Protein AF-A0A2H8TQP6-F1 (afdb_monomer_lite)

Foldseek 3Di:
DPDDPPPPCPPPPPPVDDPPPPDPPDPVNVVVVVVVVVVVVVVVVVVVVVVVVVVVVVVVVVVVVVVVVVVVVVVVVVVVVVVVVVVLCVVVLVLLLVLQVPFDDDPVDDGDDSVCSVVVVVVLVVCVVVDPPDPDPCVRVVSSVVSVVPDDSVVD

Sequence (156 aa):
LKKDQELIKVKPSNDNNTVLEIPIFSDEFLNFNKGRDTELRYLRKKVTDQEQEVSVLDKHIENMHNGIDKLMANTENFKAGCSKYEQYLIKLRPLLLDALADISFPENIEPPTNETIDTFMINLATLLTNGTDTGTDLSWIENVKKAISKLDFSQC

pLDDT: mean 84.35, std 17.22, range [39.19, 98.62]

Secondary structure (DSSP, 8-state):
---------------TT------TTSHHHHHHHHHHHHHHHHHHHHHHHHHHHHHHHHHHHHHHHHHHHHHHHHHHHHHHHHHHHHHHHHHHHHHHHHHHHT----TTSPPP-TTTHHHHHHHHHHHHHS---S----HHHHHHHHHHTT--GGG-

Radius of gyration: 40.88 Å; chains: 1; bounding box: 82×36×96 Å

InterPro domains:
  IPR051965 Chromatin Regulation and Neuronal Gene Expression [PTHR46040] (12-130)

Organism: NCBI:txid742174

Structure (mmCIF, N/CA/C/O backbone):
data_AF-A0A2H8TQP6-F1
#
_entry.id   AF-A0A2H8TQP6-F1
#
loop_
_atom_site.group_PDB
_atom_site.id
_atom_site.type_symbol
_atom_site.label_atom_id
_atom_site.label_alt_id
_atom_site.label_comp_id
_atom_site.label_asym_id
_atom_site.label_entity_id
_atom_site.label_seq_id
_atom_site.pdbx_PDB_ins_code
_atom_site.Cartn_x
_atom_site.Cartn_y
_atom_site.Cartn_z
_atom_site.occupancy
_atom_site.B_iso_or_equiv
_atom_site.auth_seq_id
_atom_site.auth_comp_id
_atom_site.auth_asym_id
_atom_site.auth_atom_id
_atom_site.pdbx_PDB_model_num
ATOM 1 N N . LEU A 1 1 ? 1.398 7.421 33.428 1.00 39.84 1 LEU A N 1
ATOM 2 C CA . LEU A 1 1 ? 1.021 7.178 34.838 1.00 39.84 1 LEU A CA 1
ATOM 3 C C . LEU A 1 1 ? -0.500 7.250 34.964 1.00 39.84 1 LEU A C 1
ATOM 5 O O . LEU A 1 1 ? -1.036 8.341 35.118 1.00 39.84 1 LEU A O 1
ATOM 9 N N . LYS A 1 2 ? -1.208 6.124 34.824 1.00 40.38 2 LYS A N 1
ATOM 10 C CA . LYS A 1 2 ? -2.622 6.041 35.218 1.00 40.38 2 LYS A CA 1
ATOM 11 C C . LYS A 1 2 ? -2.633 5.551 36.660 1.00 40.38 2 LYS A C 1
ATOM 13 O O . LYS A 1 2 ? -2.034 4.531 36.961 1.00 40.38 2 LYS A O 1
ATOM 18 N N . LYS A 1 3 ? -3.185 6.387 37.530 1.00 39.19 3 LYS A N 1
ATOM 19 C CA . LYS A 1 3 ? -3.216 6.224 38.979 1.00 39.19 3 LYS A CA 1
ATOM 20 C C . LYS A 1 3 ? -4.129 5.042 39.289 1.00 39.19 3 LYS A C 1
ATOM 22 O O . LYS A 1 3 ? -5.311 5.102 38.954 1.00 39.19 3 LYS A O 1
ATOM 27 N N . ASP A 1 4 ? -3.564 4.002 39.887 1.00 46.94 4 ASP A N 1
ATOM 28 C CA . ASP A 1 4 ? -4.298 2.878 40.449 1.00 46.94 4 ASP A CA 1
ATOM 29 C C . ASP A 1 4 ? -5.320 3.419 41.452 1.00 46.94 4 ASP A C 1
ATOM 31 O O . ASP A 1 4 ? -4.994 3.819 42.569 1.00 46.94 4 ASP A O 1
ATOM 35 N N . GLN A 1 5 ? -6.580 3.505 41.026 1.00 50.72 5 GLN A N 1
ATOM 36 C CA . GLN A 1 5 ? -7.689 3.552 41.961 1.00 50.72 5 GLN A CA 1
ATOM 37 C C . GLN A 1 5 ? -7.872 2.123 42.458 1.00 50.72 5 GLN A C 1
ATOM 39 O O . GLN A 1 5 ? -8.662 1.354 41.910 1.00 50.72 5 GLN A O 1
ATOM 44 N N . GLU A 1 6 ? -7.121 1.776 43.504 1.00 46.22 6 GLU A N 1
ATOM 45 C CA . GLU A 1 6 ? -7.534 0.754 44.459 1.00 46.22 6 GLU A CA 1
ATOM 46 C C . GLU A 1 6 ? -8.893 1.181 45.029 1.00 46.22 6 GLU A C 1
ATOM 48 O O . GLU A 1 6 ? -9.013 1.852 46.054 1.00 46.22 6 GLU A O 1
ATOM 53 N N . LEU A 1 7 ? -9.955 0.838 44.303 1.00 48.47 7 LEU A N 1
ATOM 54 C CA . LEU A 1 7 ? -11.299 0.813 44.838 1.00 48.47 7 LEU A CA 1
ATOM 55 C C . LEU A 1 7 ? -11.281 -0.263 45.907 1.00 48.47 7 LEU A C 1
ATOM 57 O O . LEU A 1 7 ? -11.238 -1.452 45.591 1.00 48.47 7 LEU A O 1
ATOM 61 N N . ILE A 1 8 ? -11.260 0.205 47.157 1.00 46.56 8 ILE A N 1
ATOM 62 C CA . ILE A 1 8 ? -11.510 -0.552 48.377 1.00 46.56 8 ILE A CA 1
ATOM 63 C C . ILE A 1 8 ? -12.502 -1.648 48.022 1.00 46.56 8 ILE A C 1
ATOM 65 O O . ILE A 1 8 ? -13.689 -1.399 47.797 1.00 46.56 8 ILE A O 1
ATOM 69 N N . LYS A 1 9 ? -11.977 -2.867 47.911 1.00 48.59 9 LYS A N 1
ATOM 70 C CA . LYS A 1 9 ? -12.767 -4.074 47.765 1.00 48.59 9 LYS A CA 1
ATOM 71 C C . LYS A 1 9 ? -13.439 -4.247 49.117 1.00 48.59 9 LYS A C 1
ATOM 73 O O . LYS A 1 9 ? -12.963 -5.003 49.959 1.00 48.59 9 LYS A O 1
ATOM 78 N N . VAL A 1 10 ? -14.520 -3.500 49.347 1.00 44.25 10 VAL A N 1
ATOM 79 C CA . VAL A 1 10 ? -15.524 -3.893 50.325 1.00 44.25 10 VAL A CA 1
ATOM 80 C C . VAL A 1 10 ? -16.035 -5.205 49.769 1.00 44.25 10 VAL A C 1
ATOM 82 O O . VAL A 1 10 ? -16.854 -5.248 48.856 1.00 44.25 10 VAL A O 1
ATOM 85 N N . LYS A 1 11 ? -15.392 -6.283 50.218 1.00 39.53 11 LYS A N 1
ATOM 86 C CA . LYS A 1 11 ? -15.840 -7.645 50.014 1.00 39.53 11 LYS A CA 1
ATOM 87 C C . LYS A 1 11 ? -17.308 -7.617 50.441 1.00 39.53 11 LYS A C 1
ATOM 89 O O . LYS A 1 11 ? -17.538 -7.328 51.617 1.00 39.53 11 LYS A O 1
ATOM 94 N N . PRO A 1 12 ? -18.284 -7.827 49.540 1.00 43.47 12 PRO A N 1
ATOM 95 C CA . PRO A 1 12 ? -19.632 -8.075 50.015 1.00 43.47 12 PRO A CA 1
ATOM 96 C C . PRO A 1 12 ? -19.477 -9.285 50.931 1.00 43.47 12 PRO A C 1
ATOM 98 O O . PRO A 1 12 ? -18.831 -10.267 50.530 1.00 43.47 12 PRO A O 1
ATOM 101 N N . SER A 1 13 ? -19.886 -9.163 52.200 1.00 44.69 13 SER A N 1
ATOM 102 C CA . SER A 1 13 ? -19.847 -10.322 53.082 1.00 44.69 13 SER A CA 1
ATOM 103 C C . SER A 1 13 ? -20.598 -11.413 52.333 1.00 44.69 13 SER A C 1
ATOM 105 O O . SER A 1 13 ? -21.690 -11.215 51.800 1.00 44.69 13 SER A O 1
ATOM 107 N N . ASN A 1 14 ? -19.896 -12.517 52.121 1.00 46.50 14 ASN A N 1
ATOM 108 C CA . ASN A 1 14 ? -20.423 -13.659 51.414 1.00 46.50 14 ASN A CA 1
ATOM 109 C C . ASN A 1 14 ? -21.347 -14.389 52.386 1.00 46.50 14 ASN A C 1
ATOM 111 O O . ASN A 1 14 ? -21.028 -15.492 52.810 1.00 46.50 14 ASN A O 1
ATOM 115 N N . ASP A 1 15 ? -22.461 -13.757 52.743 1.00 48.12 15 ASP A N 1
ATO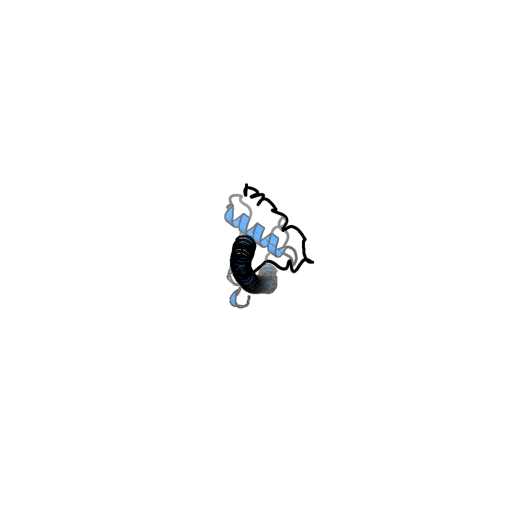M 116 C CA . ASP A 1 15 ? -23.565 -14.383 53.460 1.00 48.12 15 ASP A CA 1
ATOM 117 C C . ASP A 1 15 ? -24.661 -14.702 52.441 1.00 48.12 15 ASP A C 1
ATOM 119 O O . ASP A 1 15 ? -25.819 -14.315 52.550 1.00 48.12 15 ASP A O 1
ATOM 123 N N . ASN A 1 16 ? -24.271 -15.439 51.400 1.00 50.47 16 ASN A N 1
ATOM 124 C CA . ASN A 1 16 ? -25.158 -15.996 50.381 1.00 50.47 16 ASN A CA 1
ATOM 125 C C . ASN A 1 16 ? -26.032 -17.144 50.926 1.00 50.47 16 ASN A C 1
ATOM 127 O O . ASN A 1 16 ? -26.301 -18.097 50.203 1.00 50.47 16 ASN A O 1
ATOM 131 N N . ASN A 1 17 ? -26.456 -17.111 52.195 1.00 46.25 17 ASN A N 1
ATOM 132 C CA . ASN A 1 17 ? -27.318 -18.172 52.719 1.00 46.25 17 ASN A CA 1
ATOM 133 C C . ASN A 1 17 ? -28.221 -17.816 53.897 1.00 46.25 17 ASN A C 1
ATOM 135 O O . ASN A 1 17 ? -28.788 -18.712 54.519 1.00 46.25 17 ASN A O 1
ATOM 139 N N . THR A 1 18 ? -28.425 -16.539 54.189 1.00 51.19 18 THR A N 1
ATOM 140 C CA . THR A 1 18 ? -29.473 -16.155 55.123 1.00 51.19 18 THR A CA 1
ATOM 141 C C . THR A 1 18 ? -30.415 -15.199 54.413 1.00 51.19 18 THR A C 1
ATOM 143 O O . THR A 1 18 ? -30.250 -13.983 54.385 1.00 51.19 18 THR A O 1
ATOM 146 N N . VAL A 1 19 ? -31.487 -15.776 53.868 1.00 55.31 19 VAL A N 1
ATOM 147 C CA . VAL A 1 19 ? -32.802 -15.147 53.998 1.00 55.31 19 VAL A CA 1
ATOM 148 C C . VAL A 1 19 ? -33.019 -14.996 55.506 1.00 55.31 19 VAL A C 1
ATOM 150 O O . VAL A 1 19 ? -33.638 -15.837 56.146 1.00 55.31 19 VAL A O 1
ATOM 153 N N . LEU A 1 20 ? -32.365 -14.004 56.114 1.00 60.88 20 LEU A N 1
ATOM 154 C CA . LEU A 1 20 ? -32.702 -13.556 57.448 1.00 60.88 20 LEU A CA 1
ATOM 155 C C . LEU A 1 20 ? -34.176 -13.174 57.339 1.00 60.88 20 LEU A C 1
ATOM 157 O O . LEU A 1 20 ? -34.573 -12.509 56.376 1.00 60.88 20 LEU A O 1
ATOM 161 N N . GLU A 1 21 ? -34.996 -13.636 58.277 1.00 77.00 21 GLU A N 1
ATOM 162 C CA . GLU A 1 21 ? -36.323 -13.074 58.506 1.00 77.00 21 GLU A CA 1
ATOM 163 C C . GLU A 1 21 ? -36.132 -11.618 58.942 1.00 77.00 21 GLU A C 1
ATOM 165 O O . GLU A 1 21 ? -36.254 -11.286 60.114 1.00 77.00 21 GLU A O 1
ATOM 170 N N . ILE A 1 22 ? -35.745 -10.745 58.011 1.00 80.75 22 ILE A N 1
ATOM 171 C CA . ILE A 1 22 ? -35.626 -9.320 58.257 1.00 80.75 22 ILE A CA 1
ATOM 172 C C . ILE A 1 22 ? -37.066 -8.812 58.266 1.00 80.75 22 ILE A C 1
ATOM 174 O O . ILE A 1 22 ? -37.720 -8.843 57.214 1.00 80.75 22 ILE A O 1
ATOM 178 N N . PRO A 1 23 ? -37.603 -8.371 59.419 1.00 87.19 23 PRO A N 1
ATOM 179 C CA . PRO A 1 23 ? -38.979 -7.919 59.486 1.00 87.19 23 PRO A CA 1
ATOM 180 C C . PRO A 1 23 ? -39.180 -6.753 58.521 1.00 87.19 23 PRO A C 1
ATOM 182 O O . PRO A 1 23 ? -38.364 -5.824 58.469 1.00 87.19 23 PRO A O 1
ATOM 185 N N . ILE A 1 24 ? -40.26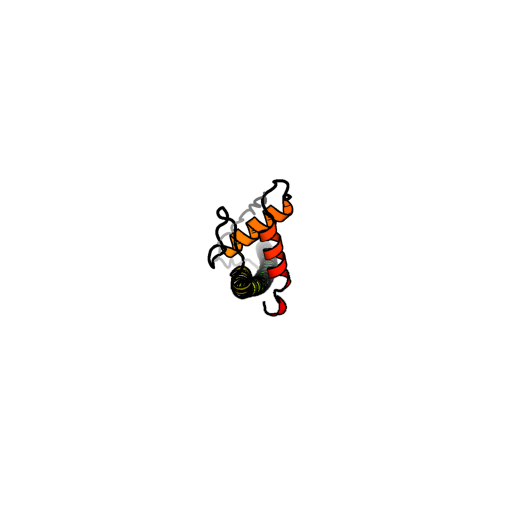7 -6.800 57.752 1.00 85.31 24 ILE A N 1
ATOM 186 C CA . ILE A 1 24 ? -40.631 -5.715 56.841 1.00 85.31 24 ILE A CA 1
ATOM 187 C C . ILE A 1 24 ? -40.728 -4.395 57.615 1.00 85.31 24 ILE A C 1
ATOM 189 O O . ILE A 1 24 ? -41.238 -4.354 58.733 1.00 85.31 24 ILE A O 1
ATOM 193 N N . PHE A 1 25 ? -40.211 -3.322 57.015 1.00 86.50 25 PHE A N 1
ATOM 194 C CA . PHE A 1 25 ? -40.135 -1.978 57.609 1.00 86.50 25 PHE A CA 1
ATOM 195 C C . PHE A 1 25 ? -39.219 -1.822 58.836 1.00 86.50 25 PHE A C 1
ATOM 197 O O . PHE A 1 25 ? -39.240 -0.767 59.464 1.00 86.50 25 PHE A O 1
ATOM 204 N N . SER A 1 26 ? -38.378 -2.809 59.159 1.00 92.81 26 SER A N 1
ATOM 205 C CA . SER A 1 26 ? -37.263 -2.594 60.093 1.00 92.81 26 SER A CA 1
ATOM 206 C C . SER A 1 26 ? -36.162 -1.722 59.472 1.00 92.81 26 SER A C 1
ATOM 208 O O . SER A 1 26 ? -36.004 -1.663 58.248 1.00 92.81 26 SER A O 1
ATOM 210 N N . ASP A 1 27 ? -35.350 -1.080 60.314 1.00 91.50 27 ASP A N 1
ATOM 211 C CA . ASP A 1 27 ? -34.176 -0.321 59.857 1.00 91.50 27 ASP A CA 1
ATOM 212 C C . ASP A 1 27 ? -33.190 -1.208 59.076 1.00 91.50 27 ASP A C 1
ATOM 214 O O . ASP A 1 27 ? -32.581 -0.774 58.095 1.00 91.50 27 ASP A O 1
ATOM 218 N N . GLU A 1 28 ? -33.072 -2.479 59.466 1.00 89.62 28 GLU A N 1
ATOM 219 C CA . GLU A 1 28 ? -32.267 -3.479 58.764 1.00 89.62 28 GLU A CA 1
ATOM 220 C C . GLU A 1 28 ? -32.816 -3.762 57.356 1.00 89.62 28 GLU A C 1
ATOM 222 O O . GLU A 1 28 ? -32.053 -3.762 56.389 1.00 89.62 28 GLU A O 1
ATOM 227 N N . PHE A 1 29 ? -34.142 -3.888 57.204 1.00 90.81 29 PHE A N 1
ATOM 228 C CA . PHE A 1 29 ? -34.793 -4.060 55.900 1.00 90.81 29 PHE A CA 1
ATOM 229 C C . PHE A 1 29 ? -34.556 -2.864 54.974 1.00 90.81 29 PHE A C 1
ATOM 231 O O . PHE A 1 29 ? -34.254 -3.040 53.788 1.00 90.81 29 PHE A O 1
ATOM 238 N N . LEU A 1 30 ? -34.686 -1.642 55.500 1.00 91.69 30 LEU A N 1
ATOM 239 C CA . LEU A 1 30 ? -34.464 -0.419 54.726 1.00 91.69 30 LEU A CA 1
ATOM 240 C C . LEU A 1 30 ? -33.000 -0.299 54.281 1.00 91.69 30 LEU A C 1
ATOM 242 O O . LEU A 1 30 ? -32.736 0.010 53.116 1.00 91.69 30 LEU A O 1
ATOM 246 N N . ASN A 1 31 ? -32.049 -0.595 55.170 1.00 91.31 31 ASN A N 1
ATOM 247 C CA . ASN A 1 31 ? -30.622 -0.573 54.848 1.00 91.31 31 ASN A CA 1
ATOM 248 C C . ASN A 1 31 ? -30.238 -1.656 53.833 1.00 91.31 31 ASN A C 1
ATOM 250 O O . ASN A 1 31 ? -29.492 -1.367 52.895 1.00 91.31 31 ASN A O 1
ATOM 254 N N . PHE A 1 32 ? -30.784 -2.867 53.967 1.00 90.12 32 PHE A N 1
ATOM 255 C CA . PHE A 1 32 ? -30.569 -3.950 53.010 1.00 90.12 32 PHE A CA 1
ATOM 256 C C . PHE A 1 32 ? -31.080 -3.585 51.610 1.00 90.12 32 PHE A C 1
ATOM 258 O O . PHE A 1 32 ? -30.331 -3.686 50.636 1.00 90.12 32 PHE A O 1
ATOM 265 N N . ASN A 1 33 ? -32.317 -3.083 51.497 1.00 90.88 33 ASN A N 1
ATOM 266 C CA . ASN A 1 33 ? -32.863 -2.631 50.210 1.00 90.88 33 ASN A CA 1
ATOM 267 C C . ASN A 1 33 ? -32.038 -1.492 49.609 1.00 90.88 33 ASN A C 1
ATOM 269 O O . ASN A 1 33 ? -31.697 -1.538 48.431 1.00 90.88 33 ASN A O 1
ATOM 273 N N . LYS A 1 34 ? -31.634 -0.509 50.421 1.00 93.81 34 LYS A N 1
ATOM 274 C CA . LYS A 1 34 ? -30.769 0.587 49.968 1.00 93.81 34 LYS A CA 1
ATOM 275 C C . LYS A 1 34 ? -29.418 0.083 49.448 1.00 93.81 34 LYS A C 1
ATOM 277 O O . LYS A 1 34 ? -28.919 0.599 48.443 1.00 93.81 34 LYS A O 1
ATOM 282 N N . GLY A 1 35 ? -28.828 -0.914 50.110 1.00 92.38 35 GLY A N 1
ATOM 283 C CA . GLY A 1 35 ? -27.601 -1.578 49.667 1.00 92.38 35 GLY A CA 1
ATOM 284 C C . GLY A 1 35 ? -27.783 -2.255 48.310 1.00 92.38 35 GLY A C 1
ATOM 285 O O . GLY A 1 35 ? -27.025 -1.975 47.380 1.00 92.38 35 GLY A O 1
ATOM 286 N N . ARG A 1 36 ? -28.849 -3.051 48.161 1.00 93.19 36 ARG A N 1
ATOM 287 C CA . ARG A 1 36 ? -29.196 -3.720 46.898 1.00 93.19 36 ARG A CA 1
ATOM 288 C C . ARG A 1 36 ? -29.476 -2.744 45.761 1.00 93.19 36 ARG A C 1
ATOM 290 O O . ARG A 1 36 ? -28.983 -2.947 44.656 1.00 93.19 36 ARG A O 1
ATOM 297 N N . ASP A 1 37 ? -30.219 -1.673 46.015 1.00 95.88 37 ASP A N 1
ATOM 298 C CA . ASP A 1 37 ? -30.499 -0.639 45.014 1.00 95.88 37 ASP A CA 1
ATOM 299 C C . ASP A 1 37 ? -29.222 0.080 44.566 1.00 95.88 37 ASP A C 1
ATOM 301 O O . ASP A 1 37 ? -29.054 0.400 43.384 1.00 95.88 37 ASP A O 1
ATOM 305 N N . THR A 1 38 ? -28.299 0.318 45.502 1.00 95.62 38 THR A N 1
ATOM 306 C CA . THR A 1 38 ? -26.990 0.911 45.204 1.00 95.62 38 THR A CA 1
ATOM 307 C C . THR A 1 38 ? -26.141 -0.034 44.356 1.00 95.62 38 THR A C 1
ATOM 309 O O . THR A 1 38 ? -25.567 0.398 43.355 1.00 95.62 38 THR A O 1
ATOM 312 N N . GLU A 1 39 ? -26.103 -1.322 44.702 1.00 94.56 39 GLU A N 1
ATOM 313 C CA . GLU A 1 39 ? -25.397 -2.350 43.935 1.00 94.56 39 GLU A CA 1
ATOM 314 C C . GLU A 1 39 ? -25.982 -2.505 42.525 1.00 94.56 39 GLU A C 1
ATOM 316 O O . GLU A 1 39 ? -25.240 -2.466 41.545 1.00 94.56 39 GLU A O 1
ATOM 321 N N . LEU A 1 40 ? -27.310 -2.567 42.390 1.00 97.56 40 LEU A N 1
ATOM 322 C CA . LEU A 1 40 ? -27.986 -2.614 41.092 1.00 97.56 40 LEU A CA 1
ATOM 323 C C . LEU A 1 40 ? -27.657 -1.390 40.232 1.00 97.56 40 LEU A C 1
ATOM 325 O O . LEU A 1 40 ? -27.412 -1.522 39.032 1.00 97.56 40 LEU A O 1
ATOM 329 N N . ARG A 1 41 ? -27.623 -0.192 40.827 1.00 97.88 41 ARG A N 1
ATOM 330 C CA . ARG A 1 41 ? -27.234 1.033 40.114 1.00 97.88 41 ARG A CA 1
ATOM 331 C C . ARG A 1 41 ? -25.775 0.982 39.666 1.00 97.88 41 ARG A C 1
ATOM 333 O O . ARG A 1 41 ? -25.475 1.378 38.541 1.00 97.88 41 ARG A O 1
ATOM 340 N N . TYR A 1 42 ? -24.884 0.491 40.522 1.00 97.31 42 TYR A N 1
ATOM 341 C CA . TYR A 1 42 ? -23.473 0.314 40.197 1.00 97.31 42 TYR A CA 1
ATOM 342 C C . TYR A 1 42 ? -23.268 -0.693 39.058 1.00 97.31 42 TYR A C 1
ATOM 344 O O . TYR A 1 42 ? -22.543 -0.396 38.111 1.00 97.31 42 TYR A O 1
ATOM 352 N N . LEU A 1 43 ? -23.945 -1.844 39.108 1.00 98.19 43 LEU A N 1
ATOM 353 C CA . LEU A 1 43 ? -23.885 -2.866 38.062 1.00 98.19 43 LEU A CA 1
ATOM 354 C C . LEU A 1 43 ? -24.399 -2.332 36.727 1.00 98.19 43 LEU A C 1
ATOM 356 O O . LEU A 1 43 ? -23.723 -2.490 35.718 1.00 98.19 43 LEU A O 1
ATOM 360 N N . ARG A 1 44 ? -25.540 -1.629 36.722 1.00 98.44 44 ARG A N 1
ATOM 361 C CA . ARG A 1 44 ? -26.066 -0.979 35.510 1.00 98.44 44 ARG A CA 1
ATOM 362 C C . ARG A 1 44 ? -25.064 0.001 34.913 1.00 98.44 44 ARG A C 1
ATOM 364 O O . ARG A 1 44 ? -24.829 -0.042 33.714 1.00 98.44 44 ARG A O 1
ATOM 371 N N . LYS A 1 45 ? -24.431 0.831 35.750 1.00 98.25 45 LYS A N 1
ATOM 372 C CA . LYS A 1 45 ? -23.379 1.743 35.291 1.00 98.25 45 LYS A CA 1
ATOM 373 C C . LYS A 1 45 ? -22.214 0.976 34.663 1.00 98.25 45 LYS A C 1
ATOM 375 O O . LYS A 1 45 ? -21.779 1.332 33.579 1.00 98.25 45 LYS A O 1
ATOM 380 N N . LYS A 1 46 ? -21.742 -0.091 35.315 1.00 97.69 46 LYS A N 1
ATOM 381 C CA . LYS A 1 46 ? -20.647 -0.908 34.783 1.00 97.69 46 LYS A CA 1
ATOM 382 C C . LYS A 1 46 ? -20.978 -1.570 33.453 1.00 97.69 46 LYS A C 1
ATOM 384 O O . LYS A 1 46 ? -20.105 -1.610 32.597 1.00 97.69 46 LYS A O 1
ATOM 389 N N . VAL A 1 47 ? -22.202 -2.061 33.284 1.00 98.12 47 VAL A N 1
ATOM 390 C CA . VAL A 1 47 ? -22.659 -2.617 32.005 1.00 98.12 47 VAL A CA 1
ATOM 391 C C . VAL A 1 47 ? -22.597 -1.546 30.918 1.00 98.12 47 VAL A C 1
ATOM 393 O O . VAL A 1 47 ? -21.960 -1.775 29.900 1.00 98.12 47 VAL A O 1
ATOM 396 N N . THR A 1 48 ? -23.142 -0.351 31.166 1.00 98.31 48 THR A N 1
ATOM 397 C CA . THR A 1 48 ? -23.077 0.758 30.200 1.00 98.31 48 THR A CA 1
ATOM 398 C C . THR A 1 48 ? -21.641 1.181 29.880 1.00 98.31 48 THR A C 1
ATOM 400 O O . THR A 1 48 ? -21.312 1.399 28.717 1.00 98.31 48 THR A O 1
ATOM 403 N N . ASP A 1 49 ? -20.766 1.267 30.887 1.00 98.12 49 ASP A N 1
ATOM 404 C CA . ASP A 1 49 ? -19.352 1.596 30.675 1.00 98.12 49 ASP A CA 1
ATOM 405 C C . ASP A 1 49 ? -18.675 0.523 29.793 1.00 98.12 49 ASP A C 1
ATOM 407 O O . ASP A 1 49 ? -17.931 0.851 28.874 1.00 98.12 49 ASP A O 1
ATOM 411 N N . GLN A 1 50 ? -18.966 -0.763 30.021 1.00 98.38 50 GLN A N 1
ATOM 412 C CA . GLN A 1 50 ? -18.430 -1.864 29.214 1.00 98.38 50 GLN A CA 1
ATOM 413 C C . GLN A 1 50 ? -18.973 -1.869 27.782 1.00 98.38 50 GLN A C 1
ATOM 415 O O . GLN A 1 50 ? -18.202 -2.078 26.849 1.00 98.38 50 GLN A O 1
ATOM 420 N N . GLU A 1 51 ? -20.268 -1.616 27.592 1.00 98.31 51 GLU A N 1
ATOM 421 C CA . GLU A 1 51 ? -20.881 -1.479 26.265 1.00 98.31 51 GLU A CA 1
ATOM 422 C C . GLU A 1 51 ? -20.217 -0.351 25.462 1.00 98.31 51 GLU A C 1
ATOM 424 O O . GLU A 1 51 ? -19.928 -0.514 24.274 1.00 98.31 51 GLU A O 1
ATOM 429 N N . GLN A 1 52 ? -19.902 0.768 26.120 1.00 98.31 52 GLN A N 1
ATOM 430 C CA . GLN A 1 52 ? -19.197 1.882 25.494 1.00 98.31 52 GLN A CA 1
ATOM 431 C C . GLN A 1 52 ? -17.774 1.495 25.064 1.00 98.31 52 GLN A C 1
ATOM 433 O O . GLN A 1 52 ? -17.367 1.820 23.948 1.00 98.31 52 GLN A O 1
ATOM 438 N N . GLU A 1 53 ? -17.020 0.791 25.913 1.00 98.12 53 GLU A N 1
ATOM 439 C CA . GLU A 1 53 ? -15.670 0.317 25.573 1.00 98.12 53 GLU A CA 1
ATOM 440 C C . GLU A 1 53 ? -15.694 -0.683 24.405 1.00 98.12 53 GLU A C 1
ATOM 442 O O . GLU A 1 53 ? -14.868 -0.588 23.496 1.00 98.12 53 GLU A O 1
ATOM 447 N N . VAL A 1 54 ? -16.672 -1.597 24.375 1.00 98.25 54 VAL A N 1
ATOM 448 C CA . VAL A 1 54 ? -16.865 -2.531 23.251 1.00 98.25 54 VAL A CA 1
ATOM 449 C C . VAL A 1 54 ? -17.136 -1.767 21.955 1.00 98.25 54 VAL A C 1
ATOM 451 O O . VAL A 1 54 ? -16.467 -2.016 20.956 1.00 98.25 54 VAL A O 1
ATOM 454 N N . SER A 1 55 ? -18.017 -0.763 21.981 1.00 98.38 55 SER A N 1
ATOM 455 C CA . SER A 1 55 ? -18.307 0.061 20.801 1.00 98.38 55 SER A CA 1
ATOM 456 C C . SER A 1 55 ? -17.068 0.797 20.266 1.00 98.38 55 SER A C 1
ATOM 458 O O . SER A 1 55 ? -16.874 0.913 19.051 1.00 98.38 55 SER A O 1
ATOM 460 N N . VAL A 1 56 ? -16.194 1.276 21.158 1.00 98.38 56 VAL A N 1
ATOM 461 C CA . VAL A 1 56 ? -14.921 1.904 20.770 1.00 98.38 56 VAL A CA 1
ATOM 462 C C . VAL A 1 56 ? -13.988 0.893 20.101 1.00 98.38 56 VAL A C 1
ATOM 464 O O . VAL A 1 56 ? -13.367 1.218 19.084 1.00 98.38 56 VAL A O 1
ATOM 467 N N . LEU A 1 57 ? -13.894 -0.322 20.646 1.00 98.50 57 LEU A N 1
ATOM 468 C CA . LEU A 1 57 ? -13.073 -1.394 20.082 1.00 98.50 57 LEU A CA 1
ATOM 469 C C . LEU A 1 57 ? -13.582 -1.844 18.711 1.00 98.50 57 LEU A C 1
ATOM 471 O O . LEU A 1 57 ? -12.775 -1.955 17.790 1.00 98.50 57 LEU A O 1
ATOM 475 N N . ASP A 1 58 ? -14.892 -2.013 18.541 1.00 98.56 58 ASP A N 1
ATOM 476 C CA . ASP A 1 58 ? -15.497 -2.383 17.256 1.00 98.56 58 ASP A CA 1
ATOM 477 C C . ASP A 1 58 ? -15.156 -1.361 16.169 1.00 98.56 58 ASP A C 1
ATOM 479 O O . ASP A 1 58 ? -14.695 -1.714 15.080 1.00 98.56 58 ASP A O 1
ATOM 483 N N . LYS A 1 59 ? -15.263 -0.068 16.496 1.00 98.50 59 LYS A N 1
ATOM 484 C CA . LYS A 1 59 ? -14.864 1.009 15.585 1.00 98.50 59 LYS A CA 1
ATOM 485 C C . LYS A 1 59 ? -13.366 0.982 15.275 1.00 98.50 59 LYS A C 1
ATOM 487 O O . LYS A 1 59 ? -12.950 1.321 14.167 1.00 98.50 59 LYS A O 1
ATOM 492 N N . HIS A 1 60 ? -12.524 0.624 16.243 1.00 98.62 60 HIS A N 1
ATOM 493 C CA . HIS A 1 60 ? -11.090 0.489 16.000 1.00 98.62 60 HIS A CA 1
ATOM 494 C C . HIS A 1 60 ? -10.787 -0.678 15.053 1.00 98.62 60 HIS A C 1
ATOM 496 O O . HIS A 1 60 ? -10.002 -0.506 14.122 1.00 98.62 60 HIS A O 1
ATOM 502 N N . ILE A 1 61 ? -11.449 -1.821 15.241 1.00 98.62 61 ILE A N 1
ATOM 503 C CA . ILE A 1 61 ? -11.346 -2.987 14.357 1.00 98.62 61 ILE A CA 1
ATOM 504 C C . ILE A 1 61 ? -11.776 -2.617 12.933 1.00 98.62 61 ILE A C 1
ATOM 506 O O . ILE A 1 61 ? -11.047 -2.898 11.983 1.00 98.62 61 ILE A O 1
ATOM 510 N N . GLU A 1 62 ? -12.905 -1.925 12.775 1.00 98.50 62 GLU A N 1
ATOM 511 C CA . GLU A 1 62 ? -13.372 -1.431 11.474 1.00 98.50 62 GLU A CA 1
ATOM 512 C C . GLU A 1 62 ? -12.335 -0.513 10.805 1.00 98.50 62 GLU A C 1
ATOM 514 O O . GLU A 1 62 ? -11.982 -0.697 9.639 1.00 98.50 62 GLU A O 1
ATOM 519 N N . ASN A 1 63 ? -11.780 0.445 11.552 1.00 98.44 63 ASN A N 1
ATOM 520 C CA . ASN A 1 63 ? -10.735 1.332 11.039 1.00 98.44 63 ASN A CA 1
ATOM 521 C C . ASN A 1 63 ? -9.469 0.571 10.622 1.00 98.44 63 ASN A C 1
ATOM 523 O O . ASN A 1 63 ? -8.851 0.928 9.618 1.00 98.44 63 ASN A O 1
ATOM 527 N N . MET A 1 64 ? -9.083 -0.462 11.375 1.00 98.56 64 MET A N 1
ATOM 528 C CA . MET A 1 64 ? -7.931 -1.302 11.051 1.00 98.56 64 MET A CA 1
ATOM 529 C C . MET A 1 64 ? -8.165 -2.104 9.770 1.00 98.56 64 MET A C 1
ATOM 531 O O . MET A 1 64 ? -7.289 -2.104 8.908 1.00 98.56 64 MET A O 1
ATOM 535 N N . HIS A 1 65 ? -9.346 -2.704 9.593 1.00 98.62 65 HIS A N 1
ATOM 536 C CA . HIS A 1 65 ? -9.711 -3.378 8.342 1.00 98.62 65 HIS A CA 1
ATOM 537 C C . HIS A 1 65 ? -9.668 -2.415 7.148 1.00 98.62 65 HIS A C 1
ATOM 539 O O . HIS A 1 65 ? -8.973 -2.681 6.172 1.00 98.62 65 HIS A O 1
ATOM 545 N N . ASN A 1 66 ? -10.274 -1.231 7.278 1.00 98.44 66 ASN A N 1
ATOM 546 C CA . ASN A 1 66 ? -10.215 -0.195 6.242 1.00 98.44 66 ASN A CA 1
ATOM 547 C C . ASN A 1 66 ? -8.771 0.237 5.915 1.00 98.44 66 ASN A C 1
ATOM 549 O O . ASN A 1 66 ? -8.454 0.583 4.775 1.00 98.44 66 ASN A O 1
ATOM 553 N N . GLY A 1 67 ? -7.889 0.265 6.918 1.00 98.56 67 GLY A N 1
ATOM 554 C CA . GLY A 1 67 ? -6.466 0.544 6.738 1.00 98.56 67 GLY A CA 1
ATOM 555 C C . GLY A 1 67 ? -5.744 -0.555 5.958 1.00 98.56 67 GLY A C 1
ATOM 556 O O . GLY A 1 67 ? -4.957 -0.246 5.062 1.00 98.56 67 GLY A O 1
ATOM 557 N N . ILE A 1 68 ? -6.044 -1.820 6.263 1.00 98.56 68 ILE A N 1
ATOM 558 C CA . ILE A 1 68 ? -5.502 -2.991 5.562 1.00 98.56 68 ILE A CA 1
ATOM 559 C C . ILE A 1 68 ? -5.921 -2.968 4.091 1.00 98.56 68 ILE A C 1
ATOM 561 O O . ILE A 1 68 ? -5.050 -3.047 3.227 1.00 98.56 68 ILE A O 1
ATOM 565 N N . ASP A 1 69 ? -7.205 -2.764 3.798 1.00 98.50 69 ASP A N 1
ATOM 566 C CA . ASP A 1 69 ? -7.721 -2.756 2.423 1.00 98.50 69 ASP A CA 1
ATOM 567 C C . ASP A 1 69 ? -7.047 -1.674 1.569 1.00 98.50 69 ASP A C 1
ATOM 569 O O . ASP A 1 69 ? -6.600 -1.924 0.447 1.00 98.50 69 ASP A O 1
ATOM 573 N N . LYS A 1 70 ? -6.883 -0.468 2.129 1.00 98.44 70 LYS A N 1
ATOM 574 C CA . LYS A 1 70 ? -6.158 0.626 1.463 1.00 98.44 70 LYS A CA 1
ATOM 575 C C . LYS A 1 70 ? -4.692 0.281 1.218 1.00 98.44 70 LYS A C 1
ATOM 577 O O . LYS A 1 70 ? -4.155 0.601 0.157 1.00 98.44 70 LYS A O 1
ATOM 582 N N . LEU A 1 71 ? -4.031 -0.346 2.189 1.00 98.50 71 LEU A N 1
ATOM 583 C CA . LEU A 1 71 ? -2.632 -0.741 2.057 1.00 98.50 71 LEU A CA 1
ATOM 584 C C . LEU A 1 71 ? -2.453 -1.841 1.002 1.00 98.50 71 LEU A C 1
ATOM 586 O O . LEU A 1 71 ? -1.503 -1.785 0.218 1.00 98.50 71 LEU A O 1
ATOM 590 N N . MET A 1 72 ? -3.373 -2.804 0.948 1.00 98.38 72 MET A N 1
ATOM 591 C CA . MET A 1 72 ? -3.394 -3.850 -0.073 1.00 98.38 72 MET A CA 1
ATOM 592 C C . MET A 1 72 ? -3.570 -3.252 -1.470 1.00 98.38 72 MET A C 1
ATOM 594 O O . MET A 1 72 ? -2.728 -3.496 -2.333 1.00 98.38 72 MET A O 1
ATOM 598 N N . ALA A 1 73 ? -4.563 -2.377 -1.662 1.00 98.25 73 ALA A N 1
ATOM 599 C CA . ALA A 1 73 ? -4.785 -1.697 -2.938 1.00 98.25 73 ALA A CA 1
ATOM 600 C C . ALA A 1 73 ? -3.559 -0.877 -3.386 1.00 98.25 73 ALA A C 1
ATOM 602 O O . ALA A 1 73 ? -3.140 -0.938 -4.543 1.00 98.25 73 ALA A O 1
ATOM 603 N N . ASN A 1 74 ? -2.920 -0.146 -2.466 1.00 97.94 74 ASN A N 1
ATOM 604 C CA . ASN A 1 74 ? -1.687 0.589 -2.766 1.00 97.94 74 ASN A CA 1
ATOM 605 C C . ASN A 1 74 ? -0.532 -0.342 -3.154 1.00 97.94 74 ASN A C 1
ATOM 607 O O . ASN A 1 74 ? 0.234 -0.030 -4.065 1.00 97.94 74 ASN A O 1
ATOM 611 N N . THR A 1 75 ? -0.410 -1.487 -2.482 1.00 98.25 75 THR A N 1
ATOM 612 C CA . THR A 1 75 ? 0.621 -2.487 -2.779 1.00 98.25 75 THR A CA 1
ATOM 613 C C . THR A 1 75 ? 0.422 -3.087 -4.167 1.00 98.25 75 THR A C 1
ATOM 615 O O . THR A 1 75 ? 1.389 -3.245 -4.910 1.00 98.25 7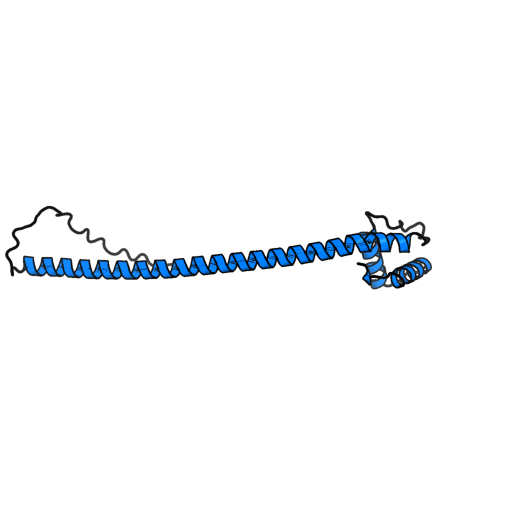5 THR A O 1
ATOM 618 N N . GLU A 1 76 ? -0.817 -3.400 -4.543 1.00 97.94 76 GLU A N 1
ATOM 619 C CA . GLU A 1 76 ? -1.155 -3.896 -5.881 1.00 97.94 76 GLU A CA 1
ATOM 620 C C . GLU A 1 76 ? -0.848 -2.858 -6.961 1.00 97.94 76 GLU A C 1
ATOM 622 O O . GLU A 1 76 ? -0.181 -3.181 -7.944 1.00 97.94 76 GLU A O 1
ATOM 627 N N . ASN A 1 77 ? -1.227 -1.597 -6.738 1.00 97.19 77 ASN A N 1
ATOM 628 C CA . ASN A 1 77 ? -0.900 -0.496 -7.645 1.00 97.19 77 ASN A CA 1
ATOM 629 C C . ASN A 1 77 ? 0.616 -0.322 -7.814 1.00 97.19 77 ASN A C 1
ATOM 631 O O . ASN A 1 77 ? 1.101 -0.152 -8.934 1.00 97.19 77 ASN A O 1
ATOM 635 N N . PHE A 1 78 ? 1.379 -0.400 -6.720 1.00 96.50 78 PHE A N 1
ATOM 636 C CA . PHE A 1 78 ? 2.836 -0.312 -6.774 1.00 96.50 78 PHE A CA 1
ATOM 637 C C . PHE A 1 78 ? 3.444 -1.486 -7.550 1.00 96.50 78 PHE A C 1
ATOM 639 O O . PHE A 1 78 ? 4.269 -1.271 -8.434 1.00 96.50 78 PHE A O 1
ATOM 646 N N . LYS A 1 79 ? 2.988 -2.719 -7.289 1.00 97.31 79 LYS A N 1
ATOM 647 C CA . LYS A 1 79 ? 3.422 -3.916 -8.028 1.00 97.31 79 LYS A CA 1
ATOM 648 C C . LYS A 1 79 ? 3.115 -3.810 -9.521 1.00 97.31 79 LYS A C 1
ATOM 650 O O . LYS A 1 79 ? 3.980 -4.126 -10.335 1.00 97.31 79 LYS A O 1
ATOM 655 N N . ALA A 1 80 ? 1.925 -3.334 -9.884 1.00 96.56 80 ALA A N 1
ATOM 656 C CA . ALA A 1 80 ? 1.549 -3.105 -11.277 1.00 96.56 80 ALA A CA 1
ATOM 657 C C . ALA A 1 80 ? 2.458 -2.055 -11.941 1.00 96.56 80 ALA A C 1
ATOM 659 O O . ALA A 1 80 ? 2.920 -2.258 -13.064 1.00 96.56 80 ALA A O 1
ATOM 660 N N . GLY A 1 81 ? 2.778 -0.971 -11.227 1.00 95.81 81 GLY A N 1
ATOM 661 C CA . GLY A 1 81 ? 3.741 0.037 -11.671 1.00 95.81 81 GLY A CA 1
ATOM 662 C C . GLY A 1 81 ? 5.139 -0.541 -11.896 1.00 95.81 81 GLY A C 1
ATOM 663 O O . GLY A 1 81 ? 5.695 -0.384 -12.980 1.00 95.81 81 GLY A O 1
ATOM 664 N N . CYS A 1 82 ? 5.688 -1.261 -10.914 1.00 96.25 82 CYS A N 1
ATOM 665 C CA . CYS A 1 82 ? 6.985 -1.930 -11.034 1.00 96.25 82 CYS A CA 1
ATOM 666 C C . CYS A 1 82 ? 7.024 -2.902 -12.215 1.00 96.25 82 CYS A C 1
ATOM 668 O O . CYS A 1 82 ? 7.954 -2.837 -13.012 1.00 96.25 82 CYS A O 1
ATOM 670 N N . SER A 1 83 ? 5.993 -3.737 -12.378 1.00 96.25 83 SER A N 1
ATOM 671 C CA . SER A 1 83 ? 5.906 -4.674 -13.502 1.00 96.25 83 SER A CA 1
ATOM 672 C C . SER A 1 83 ? 5.885 -3.950 -14.850 1.00 96.25 83 SER A C 1
ATOM 674 O O . SER A 1 83 ? 6.547 -4.383 -15.789 1.00 96.25 83 SER A O 1
ATOM 676 N N . LYS A 1 84 ? 5.194 -2.807 -14.949 1.00 94.94 84 LYS A N 1
ATOM 677 C CA . LYS A 1 84 ? 5.205 -1.979 -16.161 1.00 94.94 84 LYS A CA 1
ATOM 678 C C . LYS A 1 84 ? 6.607 -1.450 -16.482 1.00 94.94 84 LYS A C 1
ATOM 680 O O . LYS A 1 84 ? 7.022 -1.510 -17.636 1.00 94.94 84 LYS A O 1
ATOM 685 N N . TYR A 1 85 ? 7.339 -0.950 -15.486 1.00 94.06 85 TYR A N 1
ATOM 686 C CA . TYR A 1 85 ? 8.718 -0.492 -15.689 1.00 94.06 85 TYR A CA 1
ATOM 687 C C . TYR A 1 85 ? 9.656 -1.639 -16.070 1.00 94.06 85 TYR A C 1
ATOM 689 O O . TYR A 1 85 ? 10.501 -1.476 -16.944 1.00 94.06 85 TYR A O 1
ATOM 697 N N . GLU A 1 86 ? 9.484 -2.812 -15.468 1.00 94.25 86 GLU A N 1
ATOM 698 C CA . GLU A 1 86 ? 10.265 -3.998 -15.808 1.00 94.25 86 GLU A CA 1
ATOM 699 C C . GLU A 1 86 ? 10.007 -4.451 -17.252 1.00 94.25 86 GLU A C 1
ATOM 701 O O . GLU A 1 86 ? 10.954 -4.696 -17.996 1.00 94.25 86 GLU A O 1
ATOM 706 N N . GLN A 1 87 ? 8.746 -4.457 -17.698 1.00 93.94 87 GLN A N 1
ATOM 707 C CA . GLN A 1 87 ? 8.397 -4.720 -19.098 1.00 93.94 87 GLN A CA 1
ATOM 708 C C . GLN A 1 87 ? 9.016 -3.694 -20.053 1.00 93.94 87 GLN A C 1
ATOM 710 O O . GLN A 1 87 ? 9.531 -4.072 -21.104 1.00 93.94 87 GLN A O 1
ATOM 715 N N . TYR A 1 88 ? 9.005 -2.412 -19.678 1.00 93.38 88 TYR A N 1
ATOM 716 C CA . TYR A 1 88 ? 9.653 -1.359 -20.456 1.00 93.38 88 TYR A CA 1
ATOM 717 C C . TYR A 1 88 ? 11.161 -1.619 -20.597 1.00 93.38 88 TYR A C 1
ATOM 719 O O . TYR A 1 88 ? 11.696 -1.547 -21.700 1.00 93.38 88 TYR A O 1
ATOM 727 N N . LEU A 1 89 ? 11.848 -2.002 -19.512 1.00 92.69 89 LEU A N 1
ATOM 728 C CA . LEU A 1 89 ? 13.274 -2.351 -19.549 1.00 92.69 89 LEU A CA 1
ATOM 729 C C . LEU A 1 89 ? 13.553 -3.590 -20.411 1.00 92.69 89 LEU A C 1
ATOM 731 O O . LEU A 1 89 ? 14.509 -3.585 -21.185 1.00 92.69 89 LEU A O 1
ATOM 735 N N . ILE A 1 90 ? 12.714 -4.627 -20.320 1.00 93.00 90 ILE A N 1
ATOM 736 C CA . ILE A 1 90 ? 12.836 -5.849 -21.135 1.00 93.00 90 ILE A CA 1
ATOM 737 C C . ILE A 1 90 ? 12.784 -5.528 -22.632 1.00 93.00 90 ILE A C 1
ATOM 739 O O . ILE A 1 90 ? 13.499 -6.154 -23.408 1.00 93.00 90 ILE A O 1
ATOM 743 N N . LYS A 1 91 ? 11.972 -4.549 -23.040 1.00 92.12 91 LYS A N 1
ATOM 744 C CA . LYS A 1 91 ? 11.878 -4.120 -24.441 1.00 92.12 91 LYS A CA 1
ATOM 745 C C . LYS A 1 91 ? 12.963 -3.124 -24.843 1.00 92.12 91 LYS A C 1
ATOM 747 O O . LYS A 1 91 ? 13.463 -3.188 -25.959 1.00 92.12 91 LYS A O 1
ATOM 752 N N . LEU A 1 92 ? 13.346 -2.218 -23.946 1.00 92.50 92 LEU A N 1
ATOM 753 C CA . LEU A 1 92 ? 14.326 -1.176 -24.240 1.00 92.50 92 LEU A CA 1
ATOM 754 C C . LEU A 1 92 ? 15.744 -1.738 -24.411 1.00 92.50 92 LEU A C 1
ATOM 756 O O . LEU A 1 92 ? 16.454 -1.328 -25.327 1.00 92.50 92 LEU A O 1
ATOM 760 N N . ARG A 1 93 ? 16.167 -2.667 -23.546 1.00 93.38 93 ARG A N 1
ATOM 761 C CA . ARG A 1 93 ? 17.517 -3.258 -23.587 1.00 93.38 93 ARG A CA 1
ATOM 762 C C . ARG A 1 93 ? 17.889 -3.857 -24.953 1.00 93.38 93 ARG A C 1
ATOM 764 O O . ARG A 1 93 ? 18.945 -3.486 -25.460 1.00 93.38 93 ARG A O 1
ATOM 771 N N . PRO A 1 94 ? 17.070 -4.718 -25.589 1.00 92.69 94 PRO A N 1
ATOM 772 C CA . PRO A 1 94 ? 17.407 -5.265 -26.901 1.00 92.69 94 PRO A CA 1
ATOM 773 C C . PRO A 1 94 ? 17.425 -4.197 -27.999 1.00 92.69 94 PRO A C 1
ATOM 775 O O . PRO A 1 94 ? 18.292 -4.259 -28.861 1.00 92.69 94 PRO A O 1
ATOM 778 N N . LEU A 1 95 ? 16.545 -3.188 -27.948 1.00 92.56 95 LEU A N 1
ATOM 779 C CA . LEU A 1 95 ? 16.571 -2.074 -28.906 1.00 92.56 95 LEU A CA 1
ATOM 780 C C . LEU A 1 95 ? 17.865 -1.262 -28.802 1.00 92.56 95 LEU A C 1
ATOM 782 O O . LEU A 1 95 ? 18.453 -0.892 -29.815 1.00 92.56 95 LEU A O 1
ATOM 786 N N . LEU A 1 96 ? 18.325 -1.001 -27.576 1.00 92.00 96 LEU A N 1
ATOM 787 C CA . LEU A 1 96 ? 19.607 -0.341 -27.351 1.00 92.00 96 LEU A CA 1
ATOM 788 C C . LEU A 1 96 ? 20.767 -1.192 -27.867 1.00 92.00 96 LEU A C 1
ATOM 790 O O . LEU A 1 96 ? 21.643 -0.661 -28.534 1.00 92.00 96 LEU A O 1
ATOM 794 N N . LEU A 1 97 ? 20.778 -2.497 -27.595 1.00 93.06 97 LEU A N 1
ATOM 795 C CA . LEU A 1 97 ? 21.850 -3.374 -28.071 1.00 93.06 97 LEU A CA 1
ATOM 796 C C . LEU A 1 97 ? 21.909 -3.448 -29.596 1.00 93.06 97 LEU A C 1
ATOM 798 O O . LEU A 1 97 ? 22.998 -3.358 -30.151 1.00 93.06 97 LEU A O 1
ATOM 802 N N . ASP A 1 98 ? 20.758 -3.544 -30.260 1.00 91.69 98 ASP A N 1
ATOM 803 C CA . ASP A 1 98 ? 20.669 -3.548 -31.723 1.00 91.69 98 ASP A CA 1
ATOM 804 C C . ASP A 1 98 ? 21.202 -2.236 -32.320 1.00 91.69 98 ASP A C 1
ATOM 806 O O . ASP A 1 98 ? 22.061 -2.242 -33.198 1.00 91.69 98 ASP A O 1
ATOM 810 N N . ALA A 1 99 ? 20.799 -1.089 -31.762 1.00 90.44 99 ALA A N 1
ATOM 811 C CA . ALA A 1 99 ? 21.282 0.216 -32.215 1.00 90.44 99 ALA A CA 1
ATOM 812 C C . ALA A 1 99 ? 22.787 0.440 -31.980 1.00 90.44 99 ALA A C 1
ATOM 814 O O . ALA A 1 99 ? 23.405 1.250 -32.674 1.00 90.44 99 ALA A O 1
ATOM 815 N N . LEU A 1 100 ? 23.372 -0.236 -30.990 1.00 90.56 100 LEU A N 1
ATOM 816 C CA . LEU A 1 100 ? 24.782 -0.103 -30.628 1.00 90.56 100 LEU A CA 1
ATOM 817 C C . LEU A 1 100 ? 25.677 -1.163 -31.293 1.00 90.56 100 LEU A C 1
ATOM 819 O O . LEU A 1 100 ? 26.896 -0.999 -31.268 1.00 90.56 100 LEU A O 1
ATOM 823 N N . ALA A 1 101 ? 25.105 -2.199 -31.915 1.00 89.00 101 ALA A N 1
ATOM 824 C CA . ALA A 1 101 ? 25.846 -3.310 -32.517 1.00 89.00 101 ALA A CA 1
ATOM 825 C C . ALA A 1 101 ? 26.787 -2.875 -33.657 1.00 89.00 101 ALA A C 1
ATOM 827 O O . ALA A 1 101 ? 27.880 -3.422 -33.793 1.00 89.00 101 ALA A O 1
ATOM 828 N N . ASP A 1 102 ? 26.394 -1.860 -34.432 1.00 86.31 102 ASP A N 1
ATOM 829 C CA . ASP A 1 102 ? 27.154 -1.362 -35.590 1.00 86.31 102 ASP A CA 1
ATOM 830 C C . ASP A 1 102 ? 28.179 -0.264 -35.238 1.00 86.31 102 ASP A C 1
ATOM 832 O O . ASP A 1 102 ? 28.834 0.303 -36.119 1.00 86.31 102 ASP A O 1
ATOM 836 N N . ILE A 1 103 ? 28.323 0.084 -33.956 1.00 88.38 103 ILE A N 1
ATOM 837 C CA . ILE A 1 103 ? 29.223 1.155 -33.520 1.00 88.38 103 ILE A CA 1
ATOM 838 C C . ILE A 1 103 ? 30.608 0.584 -33.223 1.00 88.38 103 ILE A C 1
ATOM 840 O O . ILE A 1 103 ? 30.773 -0.353 -32.448 1.00 88.38 103 ILE A O 1
ATOM 844 N N . SER A 1 104 ? 31.637 1.197 -33.807 1.00 85.62 104 SER A N 1
ATOM 845 C CA . SER A 1 104 ? 33.026 0.908 -33.444 1.00 85.62 104 SER A CA 1
ATOM 846 C C . SER A 1 104 ? 33.384 1.622 -32.142 1.00 85.62 104 SER A C 1
ATOM 848 O O . SER A 1 104 ? 33.409 2.854 -32.091 1.00 85.62 104 SER A O 1
ATOM 850 N N . PHE A 1 105 ? 33.650 0.842 -31.096 1.00 84.06 105 PHE A N 1
ATOM 851 C CA . PHE A 1 105 ? 34.082 1.351 -29.798 1.00 84.06 105 PHE A CA 1
ATOM 852 C C . PHE A 1 105 ? 35.617 1.457 -29.728 1.00 84.06 105 PHE A C 1
ATOM 854 O O . PHE A 1 105 ? 36.314 0.638 -30.331 1.00 84.06 105 PHE A O 1
ATOM 861 N N . PRO A 1 106 ? 36.161 2.450 -29.003 1.00 84.31 106 PRO A N 1
ATOM 862 C CA . PRO A 1 106 ? 37.588 2.521 -28.686 1.00 84.31 106 PRO A CA 1
ATOM 863 C C . PRO A 1 106 ? 38.096 1.283 -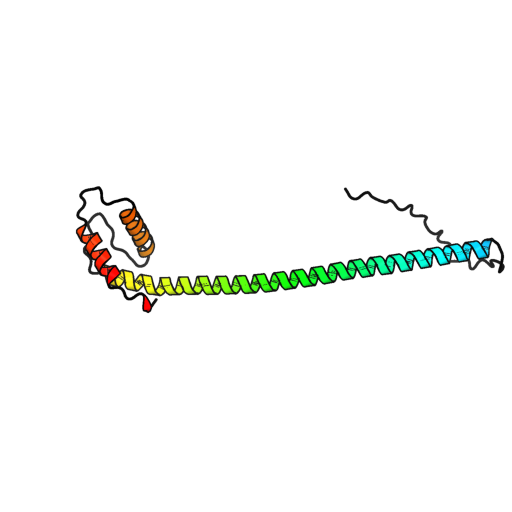27.925 1.00 84.31 106 PRO A C 1
ATOM 865 O O . PRO A 1 106 ? 37.352 0.694 -27.148 1.00 84.31 106 PRO A O 1
ATOM 868 N N . GLU A 1 107 ? 39.383 0.936 -28.057 1.00 77.81 107 GLU A N 1
ATOM 869 C CA . GLU A 1 107 ? 39.991 -0.248 -27.405 1.00 77.81 107 GLU A CA 1
ATOM 870 C C . GLU A 1 107 ? 39.877 -0.256 -25.869 1.00 77.81 107 GLU A C 1
ATOM 872 O O . GLU A 1 107 ? 39.938 -1.310 -25.241 1.00 77.81 107 GLU A O 1
ATOM 877 N N . ASN A 1 108 ? 39.712 0.914 -25.249 1.00 79.00 108 ASN A N 1
ATOM 878 C CA . ASN A 1 108 ? 39.556 1.069 -23.804 1.00 79.00 108 ASN A CA 1
ATOM 879 C C . ASN A 1 108 ? 38.095 1.001 -23.323 1.00 79.00 108 ASN A C 1
ATOM 881 O O . ASN A 1 108 ? 37.853 1.186 -22.130 1.00 79.00 108 ASN A O 1
ATOM 885 N N . ILE A 1 109 ? 37.130 0.784 -24.223 1.00 81.00 109 ILE A N 1
ATOM 886 C CA . ILE A 1 109 ? 35.701 0.738 -23.906 1.00 81.00 109 ILE A CA 1
ATOM 887 C C . ILE A 1 109 ? 35.137 -0.604 -24.357 1.00 81.00 109 ILE A C 1
ATOM 889 O O . ILE A 1 109 ? 35.092 -0.917 -25.543 1.00 81.00 109 ILE A O 1
ATOM 893 N N . GLU A 1 110 ? 34.672 -1.387 -23.389 1.00 83.88 110 GLU A N 1
ATOM 894 C CA . GLU A 1 110 ? 33.995 -2.646 -23.668 1.00 83.88 110 GLU A CA 1
ATOM 895 C C . GLU A 1 110 ? 32.613 -2.386 -24.304 1.00 83.88 110 GLU A C 1
ATOM 897 O O . GLU A 1 110 ? 31.846 -1.569 -23.775 1.00 83.88 110 GLU A O 1
ATOM 902 N N . PRO A 1 111 ? 32.270 -3.055 -25.421 1.00 86.06 111 PRO A N 1
ATOM 903 C CA . PRO A 1 111 ? 30.948 -2.950 -26.027 1.00 86.06 111 PRO A CA 1
ATOM 904 C C . PRO A 1 111 ? 29.837 -3.415 -25.070 1.00 86.06 111 PRO A C 1
ATOM 906 O O . PRO A 1 111 ? 30.029 -4.361 -24.300 1.00 86.06 111 PRO A O 1
ATOM 909 N N . PRO A 1 112 ? 28.647 -2.796 -25.117 1.00 91.00 112 PRO A N 1
ATOM 910 C CA . PRO A 1 112 ? 27.537 -3.187 -24.259 1.00 91.00 112 PRO A CA 1
ATOM 911 C C . PRO A 1 112 ? 27.024 -4.593 -24.600 1.00 91.00 112 PRO A C 1
ATOM 913 O O . PRO A 1 112 ? 26.875 -4.959 -25.764 1.00 91.00 112 PRO A O 1
ATOM 916 N N . THR A 1 113 ? 26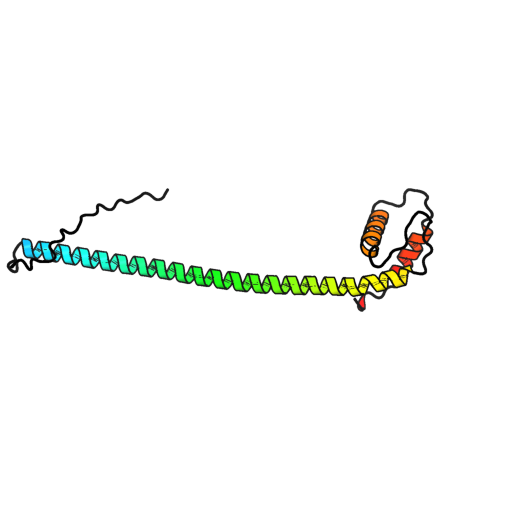.692 -5.365 -23.566 1.00 91.44 113 THR A N 1
ATOM 917 C CA . THR A 1 113 ? 26.083 -6.701 -23.666 1.00 91.44 113 THR A CA 1
ATOM 918 C C . THR A 1 113 ? 24.734 -6.733 -22.942 1.00 91.44 113 THR A C 1
ATOM 920 O O . THR A 1 113 ? 24.382 -5.789 -22.233 1.00 91.44 113 THR A O 1
ATOM 923 N N . ASN A 1 114 ? 23.983 -7.834 -23.061 1.00 89.00 114 ASN A N 1
ATOM 924 C CA . ASN A 1 114 ? 22.722 -8.035 -22.326 1.00 89.00 114 ASN A CA 1
ATOM 925 C C . ASN A 1 114 ? 22.854 -7.833 -20.808 1.00 89.00 114 ASN A C 1
ATOM 927 O O . ASN A 1 114 ? 21.902 -7.388 -20.172 1.00 89.00 114 ASN A O 1
ATOM 931 N N . GLU A 1 115 ? 24.018 -8.145 -20.236 1.00 90.69 115 GLU A N 1
ATOM 932 C CA . GLU A 1 115 ? 24.266 -8.038 -18.795 1.00 90.69 115 GLU A CA 1
ATOM 933 C C . GLU A 1 115 ? 24.837 -6.669 -18.401 1.00 90.69 115 GLU A C 1
ATOM 935 O O . GLU A 1 115 ? 24.629 -6.214 -17.278 1.00 90.69 115 GLU A O 1
ATOM 940 N N . THR A 1 116 ? 25.530 -5.987 -19.321 1.00 93.12 116 THR A N 1
ATOM 941 C CA . THR A 1 116 ? 26.268 -4.746 -19.027 1.00 93.12 116 THR A CA 1
ATOM 942 C C . THR A 1 116 ? 25.600 -3.475 -19.553 1.00 93.12 116 THR A C 1
ATOM 944 O O . THR A 1 116 ? 26.035 -2.381 -19.192 1.00 93.12 116 THR A O 1
ATOM 947 N N . ILE A 1 117 ? 24.532 -3.579 -20.358 1.00 94.19 117 ILE A N 1
ATOM 948 C CA . ILE A 1 117 ? 23.879 -2.430 -21.012 1.00 94.19 117 ILE A CA 1
ATOM 949 C C . ILE A 1 117 ? 23.409 -1.357 -20.022 1.00 94.19 117 ILE A C 1
ATOM 951 O O . ILE A 1 117 ? 23.614 -0.171 -20.267 1.00 94.19 117 ILE A O 1
ATOM 955 N N . ASP A 1 118 ? 22.843 -1.737 -18.876 1.00 93.50 118 ASP A N 1
ATOM 956 C CA . ASP A 1 118 ? 22.347 -0.762 -17.897 1.00 93.50 118 ASP A CA 1
ATOM 957 C C . ASP A 1 118 ? 23.504 0.036 -17.274 1.00 93.50 118 ASP A C 1
ATOM 959 O O . ASP A 1 118 ? 23.465 1.267 -17.205 1.00 93.50 118 ASP A O 1
ATOM 963 N N . THR A 1 119 ? 24.572 -0.658 -16.871 1.00 93.50 119 THR A N 1
ATOM 964 C CA . THR A 1 119 ? 25.789 -0.032 -16.337 1.00 93.50 119 THR A CA 1
ATOM 965 C C . THR A 1 119 ? 26.472 0.831 -17.394 1.00 93.50 119 THR A C 1
ATOM 967 O O . THR A 1 119 ? 26.904 1.941 -17.087 1.00 93.50 119 THR A O 1
ATOM 970 N N . PHE A 1 120 ? 26.512 0.371 -18.647 1.00 92.88 120 PHE A N 1
ATOM 971 C CA . PHE A 1 120 ? 27.026 1.145 -19.772 1.00 92.88 120 PHE A CA 1
ATOM 972 C C . PHE A 1 120 ? 26.245 2.452 -19.958 1.00 92.88 120 PHE A C 1
ATOM 974 O O . PHE A 1 120 ? 26.858 3.512 -20.054 1.00 92.88 120 PHE A O 1
ATOM 981 N N . MET A 1 121 ? 24.908 2.414 -19.938 1.00 91.81 121 MET A N 1
ATOM 982 C CA . MET A 1 121 ? 24.073 3.612 -20.098 1.00 91.81 121 MET A CA 1
ATOM 983 C C . MET A 1 121 ? 24.232 4.597 -18.930 1.00 91.81 121 MET A C 1
ATOM 985 O O . MET A 1 121 ? 24.247 5.808 -19.151 1.00 91.81 121 MET A O 1
ATOM 989 N N . ILE A 1 122 ? 24.420 4.104 -17.700 1.00 91.75 122 ILE A N 1
ATOM 990 C CA . ILE A 1 122 ? 24.741 4.943 -16.531 1.00 91.75 122 ILE A CA 1
ATOM 991 C C . ILE A 1 122 ? 26.119 5.602 -16.697 1.00 91.75 122 ILE A C 1
ATOM 993 O O . ILE A 1 122 ? 26.266 6.808 -16.486 1.00 91.75 122 ILE A O 1
ATOM 997 N N . ASN A 1 123 ? 27.129 4.840 -17.118 1.00 90.12 123 ASN A N 1
ATOM 998 C CA . ASN A 1 123 ? 28.479 5.356 -17.351 1.00 90.12 123 ASN A CA 1
ATOM 999 C C . ASN A 1 123 ? 28.503 6.374 -18.501 1.00 90.12 123 ASN A C 1
ATOM 1001 O O . ASN A 1 123 ? 29.144 7.415 -18.398 1.00 90.12 123 ASN A O 1
ATOM 1005 N N . LEU A 1 124 ? 27.743 6.123 -19.567 1.00 88.38 124 LEU A N 1
ATOM 1006 C CA . LEU A 1 124 ? 27.567 7.060 -20.669 1.00 88.38 124 LEU A CA 1
ATOM 1007 C C . LEU A 1 124 ? 26.897 8.353 -20.188 1.00 88.38 124 LEU A C 1
ATOM 1009 O O . LEU A 1 124 ? 27.372 9.440 -20.502 1.00 88.38 124 LEU A O 1
ATOM 1013 N N . ALA A 1 125 ? 25.824 8.258 -19.397 1.00 89.25 125 ALA A N 1
ATOM 1014 C CA . ALA A 1 125 ? 25.132 9.428 -18.860 1.00 89.25 125 ALA A CA 1
ATOM 1015 C C . ALA A 1 125 ? 26.041 10.268 -17.950 1.00 89.25 125 ALA A C 1
ATOM 1017 O O . ALA A 1 125 ? 26.083 11.488 -18.093 1.00 89.25 125 ALA A O 1
ATOM 1018 N N . THR A 1 126 ? 26.810 9.626 -17.066 1.00 88.94 126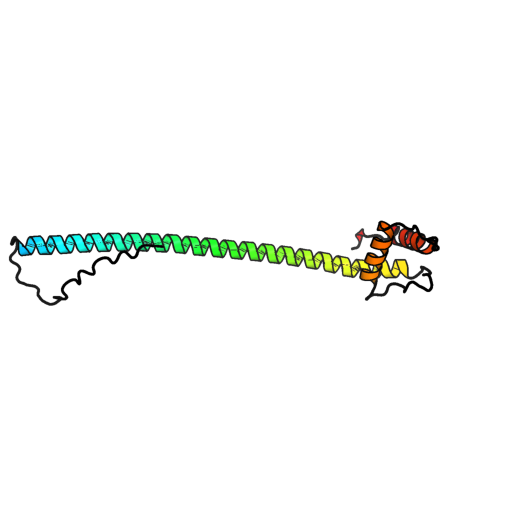 THR A N 1
ATOM 1019 C CA . THR A 1 126 ? 27.765 10.322 -16.187 1.00 88.94 126 THR A CA 1
ATOM 1020 C C . THR A 1 126 ? 28.910 10.970 -16.970 1.00 88.94 126 THR A C 1
ATOM 1022 O O . THR A 1 126 ? 29.294 12.101 -16.670 1.00 88.94 126 THR A O 1
ATOM 1025 N N . LEU A 1 127 ? 29.414 10.311 -18.019 1.00 85.94 127 LEU A N 1
ATOM 1026 C CA . LEU A 1 127 ? 30.413 10.875 -18.931 1.00 85.94 127 LEU A CA 1
ATOM 1027 C C . LEU A 1 127 ? 29.881 12.117 -19.664 1.00 85.94 127 LEU A C 1
ATOM 1029 O O . LEU A 1 127 ? 30.601 13.097 -19.830 1.00 85.94 127 LEU A O 1
ATOM 1033 N N . LEU A 1 128 ? 28.606 12.103 -20.065 1.00 84.50 128 LEU A N 1
ATOM 1034 C CA . LEU A 1 128 ? 27.956 13.245 -20.710 1.00 84.50 128 LEU A CA 1
ATOM 1035 C C . LEU A 1 128 ? 27.725 14.422 -19.755 1.00 84.50 128 LEU A C 1
ATOM 1037 O O . LEU A 1 128 ? 27.804 15.569 -20.193 1.00 84.50 128 LEU A O 1
ATOM 1041 N N . THR A 1 129 ? 27.439 14.167 -18.475 1.00 84.31 129 THR A N 1
ATOM 1042 C CA . THR A 1 129 ? 27.212 15.227 -17.478 1.00 84.31 129 THR A CA 1
ATOM 1043 C C . THR A 1 129 ? 28.499 15.847 -16.949 1.00 84.31 129 THR A C 1
ATOM 1045 O O . THR A 1 129 ? 28.500 17.027 -16.614 1.00 84.31 129 THR A O 1
ATOM 1048 N N . ASN A 1 130 ? 29.587 15.076 -16.874 1.00 79.75 130 ASN A N 1
ATOM 1049 C CA . ASN A 1 130 ? 30.846 15.525 -16.271 1.00 79.75 130 ASN A CA 1
ATOM 1050 C C . ASN A 1 130 ? 31.750 16.325 -17.229 1.00 79.75 130 ASN A C 1
ATOM 1052 O O . ASN A 1 130 ? 32.811 16.773 -16.808 1.00 79.75 130 ASN A O 1
ATOM 1056 N N . GLY A 1 131 ? 31.321 16.546 -18.476 1.00 63.06 131 GLY A N 1
ATOM 1057 C CA . GLY A 1 131 ? 32.077 17.306 -19.473 1.00 63.06 131 GLY A CA 1
ATOM 1058 C C . GLY A 1 131 ? 33.186 16.485 -20.137 1.00 63.06 131 GLY A C 1
ATOM 1059 O O . GLY A 1 131 ? 33.841 15.643 -19.528 1.00 63.06 131 GLY A O 1
ATOM 1060 N N . THR A 1 132 ? 33.386 16.717 -21.431 1.00 58.41 132 THR A N 1
ATOM 1061 C CA . THR A 1 132 ? 34.317 15.976 -22.295 1.00 58.41 132 THR A CA 1
ATOM 1062 C C . THR A 1 132 ? 35.656 16.711 -22.398 1.00 58.41 132 THR A C 1
ATOM 1064 O O . THR A 1 132 ? 36.171 16.933 -23.491 1.00 58.41 132 THR A O 1
ATOM 1067 N N . ASP A 1 133 ? 36.191 17.150 -21.257 1.00 52.50 133 ASP A N 1
ATOM 1068 C CA . ASP A 1 133 ? 37.332 18.081 -21.187 1.00 52.50 133 ASP A CA 1
ATOM 1069 C C . ASP A 1 133 ? 38.689 17.417 -21.480 1.00 52.50 133 ASP A C 1
ATOM 1071 O O . ASP A 1 133 ? 39.732 18.072 -21.503 1.00 52.50 133 ASP A O 1
ATOM 1075 N N . THR A 1 134 ? 38.702 16.109 -21.733 1.00 52.72 134 THR A N 1
ATOM 1076 C CA . THR A 1 134 ? 39.895 15.373 -22.147 1.00 52.72 134 THR A CA 1
ATOM 1077 C C . THR A 1 134 ? 39.782 15.076 -23.637 1.00 52.72 134 THR A C 1
ATOM 1079 O O . THR A 1 134 ? 38.767 14.547 -24.078 1.00 52.72 134 THR A O 1
ATOM 1082 N N . GLY A 1 135 ? 40.805 15.439 -24.421 1.00 53.91 135 GLY A N 1
ATOM 1083 C CA . GLY A 1 135 ? 40.882 15.320 -25.890 1.00 53.91 135 GLY A CA 1
ATOM 1084 C C . GLY A 1 135 ? 40.866 13.889 -26.449 1.00 53.91 135 GLY A C 1
ATOM 1085 O O . GLY A 1 135 ? 41.672 13.550 -27.309 1.00 53.91 135 GLY A O 1
ATOM 1086 N N . THR A 1 136 ? 39.972 13.052 -25.935 1.00 61.06 136 THR A N 1
ATOM 1087 C CA . THR A 1 136 ? 39.649 11.705 -26.392 1.00 61.06 136 THR A CA 1
ATOM 1088 C C . THR A 1 136 ? 38.727 11.830 -27.596 1.00 61.06 136 THR A C 1
ATOM 1090 O O . THR A 1 136 ? 37.780 12.612 -27.559 1.00 61.06 136 THR A O 1
ATOM 1093 N N . ASP A 1 137 ? 38.993 11.074 -28.660 1.00 61.78 137 ASP A N 1
ATOM 1094 C CA . ASP A 1 137 ? 38.159 11.059 -29.861 1.00 61.78 137 ASP A CA 1
ATOM 1095 C C . ASP A 1 137 ? 36.691 10.750 -29.498 1.00 61.78 137 ASP A C 1
ATOM 1097 O O . ASP A 1 137 ? 36.341 9.649 -29.069 1.00 61.78 137 ASP A O 1
ATOM 1101 N N . LEU A 1 138 ? 35.842 11.773 -29.602 1.00 74.31 138 LEU A N 1
ATOM 1102 C CA . LEU A 1 138 ? 34.427 11.760 -29.222 1.00 74.31 138 LEU A CA 1
ATOM 1103 C C . LEU A 1 138 ? 33.516 11.257 -30.344 1.00 74.31 138 LEU A C 1
ATOM 1105 O O . LEU A 1 138 ? 32.300 11.184 -30.152 1.00 74.31 138 LEU A O 1
ATOM 1109 N N . SER A 1 139 ? 34.085 10.882 -31.493 1.00 81.06 139 SER A N 1
ATOM 1110 C CA . SER A 1 139 ? 33.324 10.436 -32.661 1.00 81.06 139 SER A CA 1
ATOM 1111 C C . SER A 1 139 ? 32.388 9.264 -32.335 1.00 81.06 139 SER A C 1
ATOM 1113 O O . SER A 1 139 ? 31.232 9.241 -32.764 1.00 81.06 139 SER A O 1
ATOM 1115 N N . TRP A 1 140 ? 32.825 8.324 -31.489 1.00 84.38 140 TRP A N 1
ATOM 1116 C CA . TRP A 1 140 ? 31.983 7.201 -31.068 1.00 84.38 140 TRP A CA 1
ATOM 1117 C C . TRP A 1 140 ? 30.790 7.650 -30.202 1.00 84.38 140 TRP A C 1
ATOM 1119 O O . TRP A 1 140 ? 29.697 7.116 -30.362 1.00 84.38 140 TRP A O 1
ATOM 1129 N N . ILE A 1 141 ? 30.940 8.678 -29.355 1.00 87.19 141 ILE A N 1
ATOM 1130 C CA . ILE A 1 141 ? 29.846 9.232 -28.531 1.00 87.19 141 ILE A CA 1
ATOM 1131 C C . ILE A 1 141 ? 28.806 9.920 -29.417 1.00 87.19 141 ILE A C 1
ATOM 1133 O O . ILE A 1 141 ? 27.605 9.799 -29.172 1.00 87.19 141 ILE A O 1
ATOM 1137 N N . GLU A 1 142 ? 29.237 10.631 -30.460 1.00 86.38 142 GLU A N 1
ATOM 1138 C CA . GLU A 1 142 ? 28.326 11.225 -31.443 1.00 86.38 142 GLU A CA 1
ATOM 1139 C C . GLU A 1 142 ? 27.556 10.152 -32.222 1.00 86.38 142 GLU A C 1
ATOM 1141 O O . GLU A 1 142 ? 26.344 10.281 -32.418 1.00 86.38 142 GLU A O 1
ATOM 1146 N N . ASN A 1 143 ? 28.227 9.057 -32.590 1.00 88.50 143 ASN A N 1
ATOM 1147 C CA . ASN A 1 143 ? 27.593 7.904 -33.228 1.00 88.50 143 ASN A CA 1
ATOM 1148 C C . ASN A 1 143 ? 26.572 7.231 -32.302 1.00 88.50 143 ASN A C 1
ATOM 1150 O O . ASN A 1 143 ? 25.453 6.964 -32.736 1.00 88.50 143 ASN A O 1
ATOM 1154 N N . VAL A 1 144 ? 26.902 7.053 -31.020 1.00 89.62 144 VAL A N 1
ATOM 1155 C CA . VAL A 1 144 ? 25.985 6.527 -29.995 1.00 89.62 144 VAL A CA 1
ATOM 1156 C C . VAL A 1 144 ? 24.773 7.443 -29.822 1.00 89.62 144 VAL A C 1
ATOM 1158 O O . VAL A 1 144 ? 23.636 6.979 -29.882 1.00 89.62 144 VAL A O 1
ATOM 1161 N N . LYS A 1 145 ? 24.976 8.761 -29.690 1.00 88.62 145 LYS A N 1
ATOM 1162 C CA . LYS A 1 145 ? 23.876 9.740 -29.604 1.00 88.62 145 LYS A CA 1
ATOM 1163 C C . LYS A 1 145 ? 22.964 9.680 -30.828 1.00 88.62 145 LYS A C 1
ATOM 1165 O O . LYS A 1 145 ? 21.745 9.743 -30.686 1.00 88.62 145 LYS A O 1
ATOM 1170 N N . LYS A 1 146 ? 23.545 9.554 -32.024 1.00 89.75 146 LYS A N 1
ATOM 1171 C CA . LYS A 1 146 ? 22.811 9.454 -33.292 1.00 89.75 146 LYS A CA 1
ATOM 1172 C C . LYS A 1 146 ? 22.074 8.122 -33.446 1.00 89.75 146 LYS A C 1
ATOM 1174 O O . LYS A 1 146 ? 21.022 8.094 -34.076 1.00 89.75 146 LYS A O 1
ATOM 1179 N N . ALA A 1 147 ? 22.622 7.031 -32.923 1.00 89.50 147 ALA A N 1
ATOM 1180 C CA . ALA A 1 147 ? 21.959 5.732 -32.910 1.00 89.50 147 ALA A CA 1
ATOM 1181 C C . ALA A 1 147 ? 20.752 5.754 -31.962 1.00 89.50 147 ALA A C 1
ATOM 1183 O O . ALA A 1 147 ? 19.646 5.403 -32.365 1.00 89.50 147 ALA A O 1
ATOM 1184 N N . ILE A 1 148 ? 20.931 6.292 -30.751 1.00 89.19 148 ILE A N 1
ATOM 1185 C CA . ILE A 1 148 ? 19.864 6.414 -29.748 1.00 89.19 148 ILE A CA 1
ATOM 1186 C C . ILE A 1 148 ? 18.762 7.381 -30.206 1.00 89.19 148 ILE A C 1
ATOM 1188 O O . ILE A 1 148 ? 17.588 7.112 -29.977 1.00 89.19 148 ILE A O 1
ATOM 1192 N N . SER A 1 149 ? 19.092 8.485 -30.885 1.00 88.12 149 SER A N 1
ATOM 1193 C CA . SER A 1 149 ? 18.078 9.447 -31.353 1.00 88.12 149 SER A CA 1
ATOM 1194 C C . SER A 1 149 ? 17.162 8.910 -32.456 1.00 88.12 149 SER A C 1
ATOM 1196 O O . SER A 1 149 ? 16.112 9.497 -32.714 1.00 88.12 149 SER A O 1
ATOM 1198 N N . LYS A 1 150 ? 17.547 7.806 -33.106 1.00 87.94 150 LYS A N 1
ATOM 1199 C CA . LYS A 1 150 ? 16.739 7.109 -34.113 1.00 87.94 150 LYS A CA 1
ATOM 1200 C C . LYS A 1 150 ? 15.854 6.014 -33.522 1.00 87.94 150 LYS A C 1
ATOM 1202 O O . LYS A 1 150 ? 15.047 5.454 -34.260 1.00 87.94 150 LYS A O 1
ATOM 1207 N N . LEU A 1 151 ? 16.018 5.688 -32.240 1.00 88.12 151 LEU A N 1
ATOM 1208 C CA . LEU A 1 151 ? 15.213 4.663 -31.593 1.00 88.12 151 LEU A CA 1
ATOM 1209 C C . LEU A 1 151 ? 13.771 5.133 -31.435 1.00 88.12 151 LEU A C 1
ATOM 1211 O O . LEU A 1 151 ? 13.495 6.229 -30.944 1.00 88.12 151 LEU A O 1
ATOM 1215 N N . ASP A 1 152 ? 12.849 4.262 -31.829 1.00 84.12 152 ASP A N 1
ATOM 1216 C CA . ASP A 1 152 ? 11.428 4.454 -31.596 1.00 84.12 152 ASP A CA 1
ATOM 1217 C C . ASP A 1 152 ? 11.045 3.886 -30.225 1.00 84.12 152 ASP A C 1
ATOM 1219 O O . ASP A 1 152 ? 10.820 2.687 -30.054 1.00 84.12 152 ASP A O 1
ATOM 1223 N N . PHE A 1 153 ? 10.958 4.771 -29.234 1.00 81.06 153 PHE A N 1
ATOM 1224 C CA . PHE A 1 153 ? 10.553 4.410 -27.876 1.00 81.06 153 PHE A CA 1
ATOM 1225 C C . PHE A 1 153 ? 9.043 4.175 -27.732 1.00 81.06 153 PHE A C 1
ATOM 1227 O O . PHE A 1 153 ? 8.602 3.778 -26.656 1.00 81.06 153 PHE A O 1
ATOM 1234 N N . SER A 1 154 ? 8.238 4.398 -28.780 1.00 78.06 154 SER A N 1
ATOM 1235 C CA . SER A 1 154 ? 6.786 4.177 -28.716 1.00 78.06 154 SER A CA 1
ATOM 1236 C C . SER A 1 154 ? 6.404 2.699 -28.568 1.00 78.06 154 SER A C 1
ATOM 1238 O O . SER A 1 154 ? 5.287 2.393 -28.153 1.00 78.06 154 SER A O 1
ATOM 1240 N N . GLN A 1 155 ? 7.334 1.785 -28.867 1.00 65.56 155 GLN A N 1
ATOM 1241 C CA . GLN A 1 155 ? 7.128 0.339 -28.752 1.00 65.56 155 GLN A CA 1
ATOM 1242 C C . GLN A 1 155 ? 7.427 -0.225 -27.353 1.00 65.56 155 GLN A C 1
ATOM 1244 O O . GLN A 1 155 ? 7.053 -1.370 -27.054 1.00 65.56 155 GLN A O 1
ATOM 1249 N N . CYS A 1 156 ? 8.068 0.569 -26.492 1.00 65.25 156 CYS A N 1
ATOM 1250 C CA . CYS A 1 156 ? 8.453 0.185 -25.138 1.00 65.25 156 CYS A CA 1
ATOM 1251 C C . CYS A 1 156 ? 7.279 0.313 -24.152 1.00 65.25 156 CYS A C 1
ATOM 1253 O O . CYS A 1 156 ? 6.731 1.422 -23.980 1.00 65.25 156 CYS A O 1
#